Protein AF-A0A9E2PAE1-F1 (afdb_monomer)

Radius of gyration: 19.57 Å; Cα contacts (8 Å, |Δi|>4): 28; chains: 1; bounding box: 44×18×55 Å

Solvent-accessible surface area (backbone atoms only — not comparable to full-atom values): 4439 Å² total; per-residue (Å²): 133,62,84,55,77,50,77,67,49,70,79,86,45,71,67,62,56,57,52,55,78,71,39,89,82,59,80,82,73,74,53,67,92,51,99,41,70,69,60,44,52,55,49,48,55,54,29,55,52,50,48,53,53,49,53,53,50,54,51,51,53,52,51,52,52,54,55,70,72,75,112

Structure (mmCIF, N/CA/C/O backbone):
data_AF-A0A9E2PAE1-F1
#
_entry.id   AF-A0A9E2PAE1-F1
#
loop_
_atom_site.group_PDB
_atom_site.id
_atom_site.type_symbol
_atom_site.label_atom_id
_atom_site.label_alt_id
_atom_site.label_comp_id
_atom_site.label_asym_id
_atom_site.label_entity_id
_atom_site.label_seq_id
_atom_site.pdbx_PDB_ins_code
_atom_site.Cartn_x
_atom_site.Cartn_y
_atom_site.Cartn_z
_atom_site.occupancy
_atom_site.B_iso_or_equiv
_atom_site.auth_seq_id
_atom_site.auth_comp_id
_atom_site.auth_asym_id
_atom_site.auth_atom_id
_atom_site.pdbx_PDB_model_num
ATOM 1 N N . MET A 1 1 ? -9.963 2.254 -4.716 1.00 56.47 1 MET A N 1
ATOM 2 C CA . MET A 1 1 ? -8.654 1.579 -4.565 1.00 56.47 1 MET A CA 1
ATOM 3 C C . MET A 1 1 ? -8.130 1.862 -3.168 1.00 56.47 1 MET A C 1
ATOM 5 O O . MET A 1 1 ? -8.191 3.013 -2.754 1.00 56.47 1 MET A O 1
ATOM 9 N N . ASN A 1 2 ? -7.712 0.829 -2.429 1.00 67.06 2 ASN A N 1
ATOM 10 C CA . ASN A 1 2 ? -7.236 0.971 -1.051 1.00 67.06 2 ASN A CA 1
ATOM 11 C C . ASN A 1 2 ? -5.868 1.684 -1.039 1.00 67.06 2 ASN A C 1
ATOM 13 O O . ASN A 1 2 ? -5.014 1.395 -1.882 1.00 67.06 2 ASN A O 1
ATOM 17 N N . ARG A 1 3 ? -5.673 2.618 -0.097 1.00 75.75 3 ARG A N 1
ATOM 18 C CA . ARG A 1 3 ? -4.419 3.364 0.091 1.00 75.75 3 ARG A CA 1
ATOM 19 C C . ARG A 1 3 ? -3.211 2.457 0.339 1.00 75.75 3 ARG A C 1
ATOM 21 O O . ARG A 1 3 ? -2.107 2.834 -0.034 1.00 75.75 3 ARG A O 1
ATOM 28 N N . TYR A 1 4 ? -3.441 1.267 0.890 1.00 83.25 4 TYR A N 1
ATOM 29 C CA . TYR A 1 4 ? -2.397 0.303 1.234 1.00 83.25 4 TYR A CA 1
ATOM 30 C C . TYR A 1 4 ? -1.867 -0.478 0.027 1.00 83.25 4 TYR A C 1
ATOM 32 O O . TYR A 1 4 ? -0.668 -0.700 -0.094 1.00 83.25 4 TYR A O 1
ATOM 40 N N . SER A 1 5 ? -2.729 -0.808 -0.937 1.00 79.50 5 SER A N 1
ATOM 41 C CA . SER A 1 5 ? -2.356 -1.699 -2.045 1.00 79.50 5 SER A CA 1
ATOM 42 C C . SER A 1 5 ? -1.780 -0.980 -3.267 1.00 79.50 5 SER A C 1
ATOM 44 O O . SER A 1 5 ? -1.270 -1.634 -4.163 1.00 79.50 5 SER A O 1
ATOM 46 N N . CYS A 1 6 ? -1.868 0.351 -3.360 1.00 74.50 6 CYS A N 1
ATOM 47 C CA . CYS A 1 6 ? -1.512 1.085 -4.588 1.00 74.50 6 CYS A CA 1
ATOM 48 C C . CYS A 1 6 ? -0.088 1.661 -4.602 1.00 74.50 6 CYS A C 1
ATOM 50 O O . CYS A 1 6 ? 0.276 2.351 -5.551 1.00 74.50 6 CYS A O 1
ATOM 52 N N . LEU A 1 7 ? 0.708 1.430 -3.557 1.00 74.06 7 LEU A N 1
ATOM 53 C CA . LEU A 1 7 ? 2.006 2.093 -3.373 1.00 74.06 7 LEU A CA 1
ATOM 54 C C . LEU A 1 7 ? 3.074 1.645 -4.377 1.00 74.06 7 LEU A C 1
ATOM 56 O O . LEU A 1 7 ? 3.959 2.427 -4.716 1.00 74.06 7 LEU A O 1
ATOM 60 N N . LEU A 1 8 ? 2.962 0.414 -4.878 1.00 74.31 8 LEU A N 1
ATOM 61 C CA . LEU A 1 8 ? 3.876 -0.169 -5.865 1.00 74.31 8 LEU A CA 1
ATOM 62 C C . LEU A 1 8 ? 3.327 -0.151 -7.292 1.00 74.31 8 LEU A C 1
ATOM 64 O O . LEU A 1 8 ? 3.966 -0.658 -8.206 1.00 74.31 8 LEU A O 1
ATOM 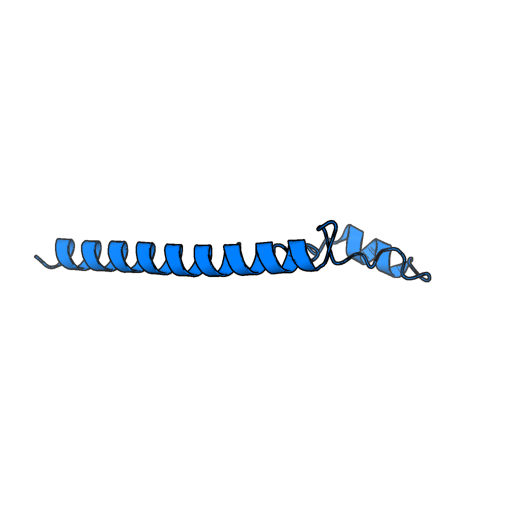68 N N . PHE A 1 9 ? 2.146 0.428 -7.498 1.00 72.69 9 PHE A N 1
ATOM 69 C CA . PHE A 1 9 ? 1.549 0.507 -8.820 1.00 72.69 9 PHE A CA 1
ATOM 70 C C . PHE A 1 9 ? 1.784 1.882 -9.424 1.00 72.69 9 PHE A C 1
ATOM 72 O O . PHE A 1 9 ? 1.619 2.919 -8.775 1.00 72.69 9 PHE A O 1
ATOM 79 N N . THR A 1 10 ? 2.100 1.899 -10.717 1.00 74.25 10 THR A N 1
ATOM 80 C CA . THR A 1 10 ? 2.059 3.132 -11.494 1.00 74.25 10 THR A CA 1
ATOM 81 C C . THR A 1 10 ? 0.648 3.706 -11.424 1.00 74.25 10 THR A C 1
ATOM 83 O O . THR A 1 10 ? -0.321 3.051 -11.810 1.00 74.25 10 THR A O 1
ATOM 86 N N . LYS A 1 11 ? 0.522 4.951 -10.956 1.00 77.81 11 LYS A N 1
ATOM 87 C CA . LYS A 1 11 ? -0.751 5.670 -11.010 1.00 77.81 11 LYS A CA 1
ATOM 88 C C . LYS A 1 11 ? -1.075 5.956 -12.479 1.00 77.81 11 LYS A C 1
ATOM 90 O O . LYS A 1 11 ? -0.313 6.689 -13.116 1.00 77.81 11 LYS A O 1
ATOM 95 N N . PRO A 1 12 ? -2.159 5.389 -13.037 1.00 82.06 12 PRO A N 1
ATOM 96 C CA . PRO A 1 12 ? -2.504 5.637 -14.425 1.00 82.06 12 PRO A CA 1
ATOM 97 C C . PRO A 1 12 ? -2.824 7.121 -14.613 1.00 82.06 12 PRO A C 1
ATOM 99 O O . PRO A 1 12 ? -3.478 7.745 -13.777 1.00 82.06 12 PRO A O 1
ATOM 102 N N . SER A 1 13 ? -2.359 7.689 -15.720 1.00 86.69 13 SER A N 1
ATOM 103 C CA . SER A 1 13 ? -2.679 9.057 -16.117 1.00 86.69 13 SER A CA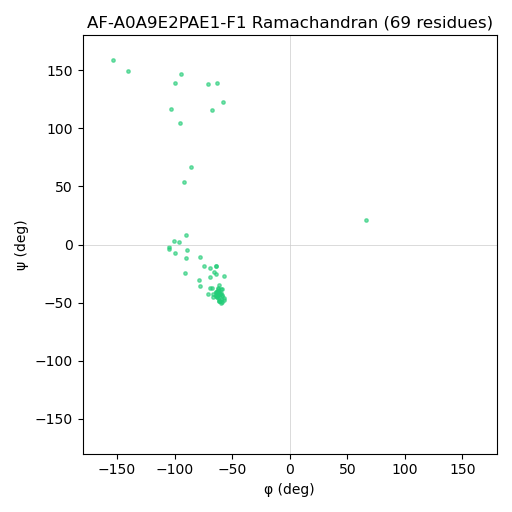 1
ATOM 104 C C . SER A 1 13 ? -2.897 9.117 -17.622 1.00 86.69 13 SER A C 1
ATOM 106 O O . SER A 1 13 ? -2.299 8.349 -18.377 1.00 86.69 13 SER A O 1
ATOM 108 N N . PHE A 1 14 ? -3.763 10.033 -18.059 1.00 91.06 14 PHE A N 1
ATOM 109 C CA . PHE A 1 14 ? -4.094 10.188 -19.474 1.00 91.06 14 PHE A CA 1
ATOM 110 C C . PHE A 1 14 ? -2.852 10.507 -20.315 1.00 91.06 14 PHE A C 1
ATOM 112 O O . PHE A 1 14 ? -2.579 9.827 -21.300 1.00 91.06 14 PHE A O 1
ATOM 119 N N . LEU A 1 15 ? -2.056 11.489 -19.878 1.00 90.56 15 LEU A N 1
ATOM 120 C CA . LEU A 1 15 ? -0.819 11.868 -20.562 1.00 90.56 15 LEU A CA 1
ATOM 121 C C . LEU A 1 15 ? 0.207 10.730 -20.556 1.00 90.56 15 LEU A C 1
ATOM 123 O O . LEU A 1 15 ? 0.807 10.466 -21.589 1.00 90.56 15 LEU A O 1
ATOM 127 N N . GLY A 1 16 ? 0.356 10.007 -19.438 1.00 88.06 16 GLY A N 1
ATOM 128 C CA . GLY A 1 16 ? 1.249 8.849 -19.371 1.00 88.06 16 GLY A CA 1
ATOM 129 C C . GLY A 1 16 ? 0.835 7.731 -20.331 1.00 88.06 16 GLY A C 1
ATOM 130 O O . GLY A 1 16 ? 1.686 7.144 -20.993 1.00 88.06 16 GLY A O 1
ATOM 131 N N . GLY A 1 17 ? -0.470 7.472 -20.459 1.00 88.81 17 GLY A N 1
ATOM 132 C CA . GLY A 1 17 ? -1.011 6.527 -21.437 1.00 88.81 17 GLY A CA 1
ATOM 133 C C . GLY A 1 17 ? -0.770 6.967 -22.884 1.00 88.81 17 GLY A C 1
ATOM 134 O O . GLY A 1 17 ? -0.337 6.159 -23.700 1.00 88.81 17 GLY A O 1
ATOM 135 N N . LEU A 1 18 ? -0.974 8.253 -23.190 1.00 93.50 18 LEU A N 1
ATOM 136 C CA . LEU A 1 18 ? -0.700 8.824 -24.512 1.00 93.50 18 LEU A CA 1
ATOM 137 C C . LEU A 1 18 ? 0.790 8.731 -24.877 1.00 93.50 18 LEU A C 1
ATOM 139 O O . LEU A 1 18 ? 1.118 8.327 -25.988 1.00 93.50 18 LEU A O 1
ATOM 143 N N . SER A 1 19 ? 1.696 9.041 -23.945 1.00 90.56 19 SER A N 1
ATOM 144 C CA . SER A 1 19 ? 3.144 8.927 -24.167 1.00 90.56 19 SER A CA 1
ATOM 145 C C . SER A 1 19 ? 3.580 7.493 -24.475 1.00 90.56 19 SER A C 1
ATOM 147 O O . SER A 1 19 ? 4.459 7.298 -25.311 1.00 90.56 19 SER A O 1
ATOM 149 N N . LYS A 1 20 ? 2.931 6.483 -23.875 1.00 87.88 20 LYS A N 1
ATOM 150 C CA . LYS A 1 20 ? 3.206 5.068 -24.173 1.00 87.88 20 LYS A CA 1
ATOM 151 C C . LYS A 1 20 ? 2.876 4.665 -25.615 1.00 87.88 20 LYS A C 1
ATOM 153 O O . LYS A 1 20 ? 3.507 3.744 -26.118 1.00 87.88 20 LYS A O 1
ATOM 158 N N . LEU A 1 21 ? 1.955 5.350 -26.303 1.00 92.31 21 LEU A N 1
ATOM 159 C CA . LEU A 1 21 ? 1.656 5.069 -27.719 1.00 92.31 21 LEU A CA 1
ATOM 160 C C . LEU A 1 21 ? 2.835 5.387 -28.650 1.00 92.31 21 LEU A C 1
ATOM 162 O O . LEU A 1 21 ? 2.930 4.816 -29.733 1.00 92.31 21 LEU A O 1
ATOM 166 N N . PHE A 1 22 ? 3.732 6.278 -28.224 1.00 93.38 22 PHE A N 1
ATOM 167 C CA . PHE A 1 22 ? 4.914 6.685 -28.984 1.00 93.38 22 PHE A CA 1
ATOM 168 C C . PHE A 1 22 ? 6.219 6.076 -28.435 1.00 93.38 22 PHE A C 1
ATOM 170 O O . PHE A 1 22 ? 7.276 6.247 -29.038 1.00 93.38 22 PHE A O 1
ATOM 177 N N . ASP A 1 23 ? 6.162 5.335 -27.324 1.00 89.81 23 ASP A N 1
ATOM 178 C CA . ASP A 1 23 ? 7.313 4.670 -26.699 1.00 89.81 23 ASP A CA 1
ATOM 179 C C . ASP A 1 23 ? 7.582 3.292 -27.320 1.00 89.81 23 ASP A C 1
ATOM 181 O O . ASP A 1 23 ? 7.457 2.245 -26.685 1.00 89.81 23 ASP A O 1
ATOM 185 N N . LEU A 1 24 ? 7.980 3.288 -28.594 1.00 88.75 24 LEU A N 1
ATOM 186 C CA . LEU A 1 24 ? 8.308 2.056 -29.326 1.00 88.75 24 LEU A CA 1
ATOM 187 C C . LEU A 1 24 ? 9.530 1.319 -28.743 1.00 88.75 24 LEU A C 1
ATOM 189 O O . LEU A 1 24 ? 9.720 0.135 -29.008 1.00 88.75 24 LEU A O 1
ATOM 193 N N . GLY A 1 25 ? 10.351 2.015 -27.949 1.00 89.69 25 GLY A N 1
ATOM 194 C CA . GLY A 1 25 ? 11.518 1.464 -27.257 1.00 89.69 25 GLY A CA 1
ATOM 195 C C . GLY A 1 25 ? 11.227 0.899 -25.862 1.00 89.69 25 GLY A C 1
ATOM 196 O O . GLY A 1 25 ? 12.137 0.358 -25.240 1.00 89.69 25 GLY A O 1
ATOM 197 N N . GLY A 1 26 ? 9.996 1.022 -25.351 1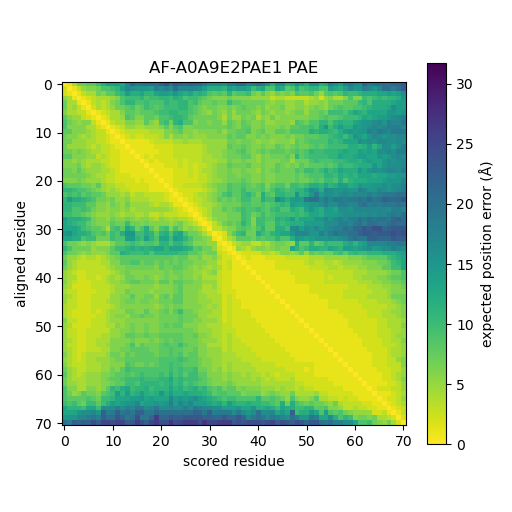.00 83.25 26 GLY A N 1
ATOM 198 C CA . GLY A 1 26 ? 9.600 0.495 -24.039 1.00 83.25 26 GLY A CA 1
ATOM 199 C C . GLY A 1 26 ? 10.281 1.161 -22.836 1.00 83.25 26 GLY A C 1
ATOM 200 O O . GLY A 1 26 ? 10.342 0.568 -21.757 1.00 83.25 26 GLY A O 1
ATOM 201 N N . THR A 1 27 ? 10.796 2.377 -23.009 1.00 82.81 27 THR A N 1
ATOM 202 C CA . THR A 1 27 ? 11.577 3.129 -22.015 1.00 82.81 27 THR A CA 1
ATOM 203 C C . THR A 1 27 ? 10.734 3.719 -20.882 1.00 82.81 27 THR A C 1
ATOM 205 O O . THR A 1 27 ? 11.260 4.024 -19.812 1.00 82.81 27 THR A O 1
ATOM 208 N N . LEU A 1 28 ? 9.418 3.835 -21.069 1.00 81.50 28 LEU A N 1
ATOM 209 C CA . LEU A 1 28 ? 8.472 4.382 -20.091 1.00 81.50 28 LEU A CA 1
ATOM 210 C C . LEU A 1 28 ? 7.886 3.314 -19.151 1.00 81.50 28 LEU A C 1
ATOM 212 O O . LEU A 1 28 ? 6.964 3.592 -18.380 1.00 81.50 28 LEU A O 1
ATOM 216 N N . ASN A 1 29 ? 8.395 2.082 -19.192 1.00 73.62 29 ASN A N 1
ATOM 217 C CA . ASN A 1 29 ? 7.918 0.966 -18.374 1.00 73.62 29 ASN A CA 1
ATOM 218 C C . ASN A 1 29 ? 8.677 0.841 -17.045 1.00 73.62 29 ASN A C 1
ATOM 220 O O . ASN A 1 29 ? 9.191 -0.225 -16.712 1.00 73.62 29 ASN A O 1
ATOM 224 N N . ASN A 1 30 ? 8.739 1.926 -16.269 1.00 69.44 30 ASN A N 1
ATOM 225 C CA . ASN A 1 30 ? 9.264 1.869 -14.908 1.00 69.44 30 ASN A CA 1
ATOM 226 C C . ASN A 1 30 ? 8.117 1.691 -13.900 1.00 69.44 30 ASN A C 1
ATOM 228 O O . ASN A 1 30 ? 7.350 2.618 -13.638 1.00 69.44 30 ASN A O 1
ATOM 232 N N . TYR A 1 31 ? 7.982 0.472 -13.378 1.00 66.75 31 TYR A N 1
ATOM 233 C CA . TYR A 1 31 ? 6.897 0.086 -12.472 1.00 66.75 31 TYR A CA 1
ATOM 234 C C . TYR A 1 31 ? 7.249 0.286 -10.992 1.00 66.75 31 TYR A C 1
ATOM 236 O O . TYR A 1 31 ? 6.351 0.500 -10.183 1.00 66.75 31 TYR A O 1
ATOM 244 N N . ASN A 1 32 ? 8.539 0.285 -10.638 1.00 64.81 32 ASN A N 1
ATOM 245 C CA . ASN A 1 32 ? 8.990 0.379 -9.253 1.00 64.81 32 ASN A CA 1
ATOM 246 C C . ASN A 1 32 ? 9.494 1.789 -8.938 1.00 64.81 32 ASN A C 1
ATOM 248 O O . ASN A 1 32 ? 10.502 2.243 -9.469 1.00 64.81 32 ASN A O 1
ATOM 252 N N . LEU A 1 33 ? 8.815 2.465 -8.011 1.00 68.12 33 LEU A N 1
ATOM 253 C CA . LEU A 1 33 ? 9.258 3.756 -7.469 1.00 68.12 33 LEU A CA 1
ATOM 254 C C . LEU A 1 33 ? 10.374 3.608 -6.418 1.00 68.12 33 LEU A C 1
ATOM 256 O O . LEU A 1 33 ? 10.971 4.601 -6.007 1.00 68.12 33 LEU A O 1
ATOM 260 N N . TYR A 1 34 ? 10.643 2.382 -5.964 1.00 77.25 34 TYR A N 1
ATOM 261 C CA . TYR A 1 34 ? 11.623 2.082 -4.923 1.00 77.25 34 TYR A CA 1
ATOM 262 C C . TYR A 1 34 ? 12.981 1.712 -5.514 1.00 77.25 34 TYR A C 1
ATOM 264 O O . TYR A 1 34 ? 13.071 1.068 -6.557 1.00 77.25 34 TYR A O 1
ATOM 272 N N . ALA A 1 35 ? 14.045 2.080 -4.794 1.00 78.06 35 ALA A N 1
ATOM 273 C CA . ALA A 1 35 ? 15.430 1.868 -5.216 1.00 78.06 35 ALA A CA 1
ATOM 274 C C . ALA A 1 35 ? 15.827 0.382 -5.349 1.00 78.06 35 ALA A C 1
ATOM 276 O O . ALA A 1 35 ? 16.822 0.074 -6.000 1.00 78.06 35 ALA A O 1
ATOM 277 N N . SER A 1 36 ? 15.074 -0.541 -4.739 1.00 85.12 36 SER A N 1
ATOM 278 C CA . SER A 1 36 ? 15.267 -1.987 -4.882 1.00 85.12 36 SER A CA 1
ATOM 279 C C . SER A 1 36 ? 13.967 -2.759 -4.638 1.00 85.12 36 SER A C 1
ATOM 281 O O . SER A 1 36 ? 13.064 -2.265 -3.958 1.00 85.12 36 SER A O 1
ATOM 283 N N . GLY A 1 37 ? 13.897 -3.991 -5.157 1.00 86.00 37 GLY A N 1
ATOM 284 C CA . GLY A 1 37 ? 12.775 -4.908 -4.907 1.00 86.00 37 GLY A CA 1
ATOM 285 C C . GLY A 1 37 ? 12.587 -5.207 -3.418 1.00 86.00 37 GLY A C 1
ATOM 286 O O . GLY A 1 37 ? 11.486 -5.079 -2.906 1.00 86.00 37 GLY A O 1
ATOM 287 N N . ASN A 1 38 ? 13.676 -5.448 -2.682 1.00 90.19 38 ASN A N 1
ATOM 288 C CA . ASN A 1 38 ? 13.604 -5.702 -1.238 1.00 90.19 38 ASN A CA 1
ATOM 289 C C . ASN A 1 38 ? 12.962 -4.538 -0.462 1.00 90.19 38 ASN A C 1
ATOM 291 O O . ASN A 1 38 ? 12.212 -4.766 0.481 1.00 90.19 38 ASN A O 1
ATOM 295 N N . LEU A 1 39 ? 13.249 -3.285 -0.843 1.00 89.31 39 LEU A N 1
ATOM 296 C CA . LEU A 1 39 ? 12.621 -2.117 -0.217 1.00 89.31 39 LEU A CA 1
ATOM 297 C C . LEU A 1 39 ? 11.131 -2.015 -0.565 1.00 89.31 39 LEU A C 1
ATOM 299 O O . LEU A 1 39 ? 10.336 -1.639 0.297 1.00 89.31 39 LEU A O 1
ATOM 303 N N . ALA A 1 40 ? 10.761 -2.354 -1.802 1.00 86.88 40 ALA A N 1
ATOM 304 C CA . ALA A 1 40 ? 9.369 -2.421 -2.230 1.00 86.88 40 ALA A CA 1
ATOM 305 C C . ALA A 1 40 ? 8.587 -3.473 -1.428 1.00 86.88 40 ALA A C 1
ATOM 307 O O . ALA A 1 40 ? 7.543 -3.147 -0.865 1.00 86.88 40 ALA A O 1
ATOM 308 N N . ASP A 1 41 ? 9.123 -4.687 -1.300 1.00 90.19 41 ASP A N 1
ATOM 309 C CA . ASP A 1 41 ? 8.487 -5.790 -0.571 1.00 90.19 41 ASP A CA 1
ATOM 310 C C . ASP A 1 41 ? 8.326 -5.465 0.916 1.00 90.19 41 ASP A C 1
ATOM 312 O O . ASP A 1 41 ? 7.254 -5.643 1.495 1.00 90.19 41 ASP A O 1
ATOM 316 N N . MET A 1 42 ? 9.376 -4.914 1.533 1.00 91.75 42 MET A N 1
ATOM 317 C CA . MET A 1 42 ? 9.339 -4.523 2.940 1.00 91.75 42 MET A CA 1
ATOM 318 C C . MET A 1 42 ? 8.283 -3.438 3.187 1.00 91.75 42 MET 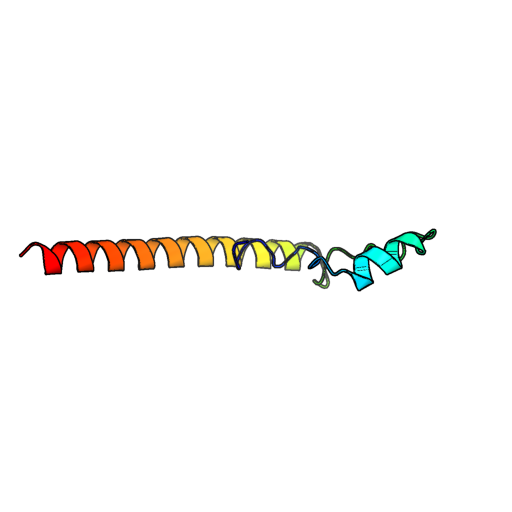A C 1
ATOM 320 O O . MET A 1 42 ? 7.588 -3.462 4.205 1.00 91.75 42 MET A O 1
ATOM 324 N N . ARG A 1 43 ? 8.122 -2.502 2.240 1.00 90.06 43 ARG A N 1
ATOM 325 C CA . ARG A 1 43 ? 7.078 -1.481 2.322 1.00 90.06 43 ARG A CA 1
ATOM 326 C C . ARG A 1 43 ? 5.684 -2.060 2.103 1.00 90.06 43 ARG A C 1
ATOM 328 O O . ARG A 1 43 ? 4.787 -1.685 2.846 1.00 90.06 43 ARG A O 1
ATOM 335 N N . ALA A 1 44 ? 5.495 -2.957 1.138 1.00 89.44 44 ALA A N 1
ATOM 336 C CA . ALA A 1 44 ? 4.212 -3.628 0.928 1.00 89.44 44 ALA A CA 1
ATOM 337 C C . ALA A 1 44 ? 3.756 -4.361 2.199 1.00 89.44 44 ALA A C 1
ATOM 339 O O . ALA A 1 44 ? 2.648 -4.134 2.675 1.00 89.44 44 ALA A O 1
ATOM 340 N N . PHE A 1 45 ? 4.659 -5.124 2.821 1.00 92.50 45 PHE A N 1
ATOM 341 C CA . PHE A 1 45 ? 4.374 -5.846 4.060 1.00 92.5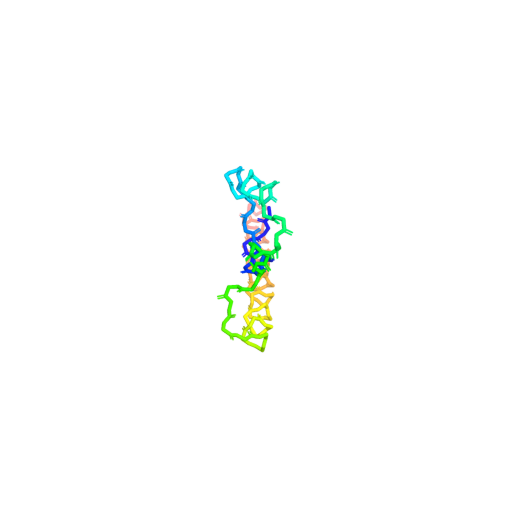0 45 PHE A CA 1
ATOM 342 C C . PHE A 1 45 ? 3.969 -4.919 5.216 1.00 92.50 45 PHE A C 1
ATOM 344 O O . PHE A 1 45 ? 3.043 -5.217 5.967 1.00 92.50 45 PHE A O 1
ATOM 351 N N . GLN A 1 46 ? 4.643 -3.774 5.366 1.00 93.69 46 GLN A N 1
ATOM 352 C CA . GLN A 1 46 ? 4.280 -2.780 6.380 1.00 93.69 46 GLN A CA 1
ATOM 353 C C . GLN A 1 46 ? 2.848 -2.257 6.183 1.00 93.69 46 GLN A C 1
ATOM 355 O O . GLN A 1 46 ? 2.128 -2.015 7.150 1.00 93.69 46 GLN A O 1
ATOM 360 N N . GLU A 1 47 ? 2.438 -2.068 4.935 1.00 92.38 47 GLU A N 1
ATOM 361 C CA . GLU A 1 47 ? 1.153 -1.463 4.589 1.00 92.38 47 GLU A CA 1
ATOM 362 C C . GLU A 1 47 ? 0.000 -2.459 4.731 1.00 92.38 47 GLU A C 1
ATOM 364 O O . GLU A 1 47 ? -1.086 -2.064 5.153 1.00 92.38 47 GLU A O 1
ATOM 369 N N . ASP A 1 48 ? 0.255 -3.751 4.516 1.00 93.25 48 ASP A N 1
ATOM 370 C CA . ASP A 1 48 ? -0.692 -4.819 4.853 1.00 93.25 48 ASP A CA 1
ATOM 371 C C . ASP A 1 48 ? -1.000 -4.838 6.361 1.00 93.25 48 ASP A C 1
ATOM 373 O O . ASP A 1 48 ? -2.162 -4.925 6.766 1.00 93.25 48 ASP A O 1
ATOM 377 N N . TRP A 1 49 ? 0.014 -4.665 7.218 1.00 96.06 49 TRP A N 1
ATOM 378 C CA . TRP A 1 49 ? -0.205 -4.553 8.666 1.00 96.06 49 TRP A CA 1
ATOM 379 C C . TRP A 1 49 ? -0.948 -3.282 9.068 1.00 96.06 49 TRP A C 1
ATOM 381 O O . TRP A 1 49 ? -1.795 -3.325 9.965 1.00 96.06 49 TRP A O 1
ATOM 391 N N . ASN A 1 50 ? -0.670 -2.158 8.404 1.00 95.12 50 ASN A N 1
ATOM 392 C CA . ASN A 1 50 ? -1.419 -0.923 8.628 1.00 95.12 50 ASN A CA 1
ATOM 393 C C . ASN A 1 50 ? -2.903 -1.102 8.274 1.00 95.12 50 ASN A C 1
ATOM 395 O O . ASN A 1 50 ? -3.761 -0.643 9.031 1.00 95.12 50 ASN A O 1
ATOM 399 N N . ALA A 1 51 ? -3.200 -1.805 7.175 1.00 94.75 51 ALA A N 1
ATOM 400 C CA . ALA A 1 51 ? -4.562 -2.129 6.760 1.00 94.75 51 ALA A CA 1
ATOM 401 C C . ALA A 1 51 ? -5.301 -2.954 7.822 1.00 94.75 51 ALA A C 1
ATOM 403 O O . ALA A 1 51 ? -6.375 -2.554 8.265 1.00 94.75 51 ALA A O 1
ATOM 404 N N . ILE A 1 52 ? -4.684 -4.040 8.301 1.00 96.19 52 ILE A N 1
ATOM 405 C CA . ILE A 1 52 ? -5.248 -4.876 9.373 1.00 96.19 52 ILE A CA 1
ATOM 406 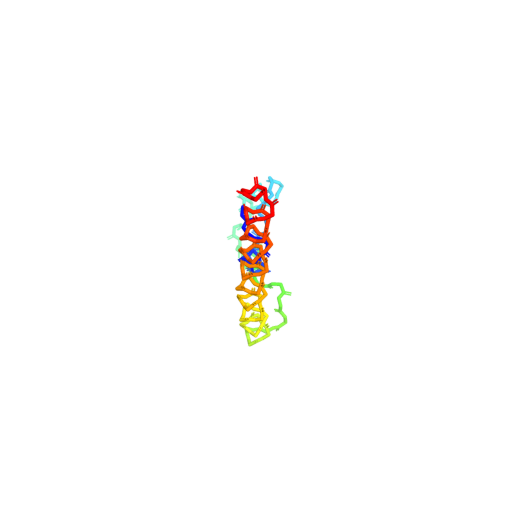C C . ILE A 1 52 ? -5.514 -4.038 10.630 1.00 96.19 52 ILE A C 1
ATOM 408 O O . ILE A 1 52 ? -6.585 -4.127 11.229 1.00 96.19 52 ILE A O 1
ATOM 412 N N . GLY A 1 53 ? -4.551 -3.204 11.035 1.00 96.81 53 GLY A N 1
ATOM 413 C CA . GLY A 1 53 ? -4.691 -2.366 12.223 1.00 96.81 53 GLY A CA 1
ATOM 414 C C . GLY A 1 53 ? -5.837 -1.359 12.119 1.00 96.81 53 GLY A C 1
ATOM 415 O O . GLY A 1 53 ? -6.533 -1.116 13.106 1.00 96.81 53 GLY A O 1
ATOM 416 N N . ASP A 1 54 ? -6.048 -0.774 10.941 1.00 96.06 54 ASP A N 1
ATOM 417 C CA . ASP A 1 54 ? -7.185 0.113 10.694 1.00 96.06 54 ASP A CA 1
ATOM 418 C C . ASP A 1 54 ? -8.514 -0.626 10.749 1.00 96.06 54 ASP A C 1
ATOM 420 O O . ASP A 1 54 ? -9.438 -0.148 11.404 1.00 96.06 54 ASP A O 1
ATOM 424 N N . ASP A 1 55 ? -8.608 -1.793 10.114 1.00 96.25 55 ASP A N 1
ATOM 425 C CA . ASP A 1 55 ? -9.835 -2.588 10.110 1.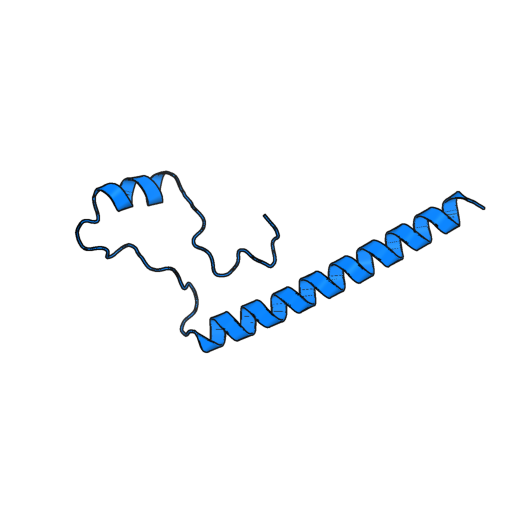00 96.25 55 ASP A CA 1
ATOM 426 C C . ASP A 1 55 ? -10.219 -3.021 11.530 1.00 96.25 55 ASP A C 1
ATOM 428 O O . ASP A 1 55 ? -11.388 -2.927 11.916 1.00 96.25 55 ASP A O 1
ATOM 432 N N . MET A 1 56 ? -9.235 -3.400 12.355 1.00 97.75 56 MET A N 1
ATOM 433 C CA . MET A 1 56 ? -9.449 -3.697 13.775 1.00 97.75 56 MET A CA 1
ATOM 434 C C . MET A 1 56 ? -9.982 -2.482 14.544 1.00 97.75 56 MET A C 1
ATOM 436 O O . MET A 1 56 ? -10.970 -2.602 15.270 1.00 97.75 56 MET A O 1
ATOM 440 N N . ARG A 1 57 ? -9.358 -1.306 14.377 1.00 97.31 57 ARG A N 1
ATOM 441 C CA . ARG A 1 57 ? -9.798 -0.064 15.037 1.00 97.31 57 ARG A CA 1
ATOM 442 C C . ARG A 1 57 ? -11.213 0.321 14.621 1.00 97.31 57 ARG A C 1
ATOM 444 O O . ARG A 1 57 ? -12.048 0.569 15.483 1.00 97.31 57 ARG A O 1
ATOM 451 N N . ASN A 1 58 ? -11.488 0.312 13.320 1.00 96.19 58 ASN A N 1
ATOM 452 C CA . ASN A 1 58 ? -12.796 0.654 12.770 1.00 96.19 58 ASN A CA 1
ATOM 453 C C . ASN A 1 58 ? -13.882 -0.294 13.290 1.00 96.19 58 ASN A C 1
ATOM 455 O O . ASN A 1 58 ? -14.958 0.158 13.676 1.00 96.19 58 ASN A O 1
ATOM 459 N N . THR A 1 59 ? -13.586 -1.595 13.354 1.00 97.19 59 THR A N 1
ATOM 460 C CA . THR A 1 59 ? -14.515 -2.604 13.881 1.00 97.19 59 THR A CA 1
ATOM 461 C C . THR A 1 59 ? -14.802 -2.378 15.363 1.00 97.19 59 THR A C 1
ATOM 463 O O . THR A 1 59 ? -15.961 -2.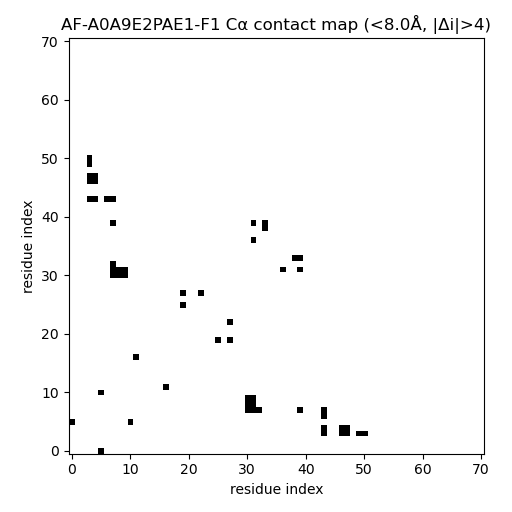416 15.770 1.00 97.19 59 THR A O 1
ATOM 466 N N . LEU A 1 60 ? -13.774 -2.096 16.171 1.00 97.31 60 LEU A N 1
ATOM 467 C CA . LEU A 1 60 ? -13.949 -1.818 17.596 1.00 97.31 60 LEU A CA 1
ATOM 468 C C . LEU A 1 60 ? -14.787 -0.554 17.828 1.00 97.31 60 LEU A C 1
ATOM 470 O O . LEU A 1 60 ? -15.716 -0.579 18.631 1.00 97.31 60 LEU A O 1
ATOM 474 N N . THR A 1 61 ? -14.501 0.528 17.101 1.00 96.88 61 THR A N 1
ATOM 475 C CA . THR A 1 61 ? -15.280 1.770 17.183 1.00 96.88 61 THR A CA 1
ATOM 476 C C . THR A 1 61 ? -16.735 1.549 16.772 1.00 96.88 61 THR A C 1
ATOM 478 O O . THR A 1 61 ? -17.641 2.023 17.452 1.00 96.88 61 THR A O 1
ATOM 481 N N . ALA A 1 62 ? -16.981 0.796 15.696 1.00 95.69 62 ALA A N 1
ATOM 482 C CA . ALA A 1 62 ? -18.336 0.465 15.265 1.00 95.69 62 ALA A CA 1
ATOM 483 C C . ALA A 1 62 ? -19.082 -0.378 16.313 1.00 95.69 62 ALA A C 1
ATOM 485 O O . ALA A 1 62 ? -20.252 -0.121 16.587 1.00 95.69 62 ALA A O 1
ATOM 486 N N . TYR A 1 63 ? -18.402 -1.347 16.930 1.00 95.88 63 TYR A N 1
ATOM 487 C CA . TYR A 1 63 ? -18.964 -2.164 18.004 1.00 95.88 63 TYR A CA 1
ATOM 488 C C . TYR A 1 63 ? -19.357 -1.323 19.225 1.00 95.88 63 TYR A C 1
ATOM 490 O O . TYR A 1 63 ? -20.471 -1.460 19.727 1.00 95.88 63 TYR A O 1
ATOM 498 N N . GLN A 1 64 ? -18.470 -0.428 19.672 1.00 95.19 64 GLN A N 1
ATOM 499 C CA . GLN A 1 64 ? -18.733 0.484 20.792 1.00 95.19 64 GLN A CA 1
ATOM 500 C C . GLN A 1 64 ? -19.940 1.383 20.510 1.00 95.19 64 GLN A C 1
ATOM 502 O O . GLN A 1 64 ? -20.850 1.452 21.327 1.00 95.19 64 GLN A O 1
ATOM 507 N N . TYR A 1 65 ? -19.998 1.983 19.319 1.00 93.50 65 TYR A N 1
ATOM 508 C CA . TYR A 1 65 ? -21.115 2.833 18.911 1.00 93.50 65 TYR A CA 1
ATOM 509 C C . TYR A 1 65 ? -22.465 2.099 18.928 1.00 93.50 65 TYR A C 1
ATOM 511 O O . TYR A 1 65 ? -23.462 2.632 19.411 1.00 93.50 65 TYR A O 1
ATOM 519 N N . VAL A 1 66 ? -22.515 0.864 18.416 1.00 93.81 66 VAL A N 1
ATOM 520 C CA . VAL A 1 66 ? -23.746 0.055 18.442 1.00 93.81 66 VAL A CA 1
ATOM 521 C C . VAL A 1 66 ? -24.157 -0.273 19.877 1.00 93.81 66 VAL A C 1
ATOM 523 O O . VAL A 1 66 ? -25.339 -0.199 20.193 1.00 93.81 66 VAL A O 1
ATOM 526 N N . HIS A 1 67 ? -23.206 -0.596 20.753 1.00 90.19 67 HIS A N 1
ATOM 527 C CA . HIS A 1 67 ? -23.511 -0.886 22.154 1.00 90.19 67 HIS A CA 1
ATOM 528 C C . HIS A 1 67 ? -24.017 0.337 22.924 1.00 90.19 67 HIS A C 1
ATOM 530 O O . HIS A 1 67 ? -24.993 0.221 23.653 1.00 90.19 67 HIS A O 1
ATOM 536 N N . GLU A 1 68 ? -23.413 1.508 22.725 1.00 86.62 68 GLU A N 1
ATOM 537 C CA . GLU A 1 68 ? -23.821 2.756 23.387 1.00 86.62 68 GLU A CA 1
ATOM 538 C C . GLU A 1 68 ? -25.182 3.289 22.910 1.00 86.62 68 GLU A C 1
ATOM 540 O O . GLU A 1 68 ? -25.795 4.100 23.595 1.00 86.62 68 GLU A O 1
ATOM 545 N N . THR A 1 69 ? -25.653 2.876 21.729 1.00 81.50 69 THR A N 1
ATOM 546 C CA . THR A 1 69 ? -26.922 3.348 21.139 1.00 81.50 69 THR A CA 1
ATOM 547 C C . THR A 1 69 ? -28.095 2.381 21.323 1.00 81.50 69 THR A C 1
ATOM 549 O O . THR A 1 69 ? -29.222 2.733 20.968 1.00 81.50 69 THR A O 1
ATOM 552 N N . GLN A 1 70 ? -27.849 1.171 21.839 1.00 65.38 70 GLN A N 1
ATOM 553 C CA . GLN A 1 70 ? -28.884 0.172 22.141 1.00 65.38 70 GLN A CA 1
ATOM 554 C C . GLN A 1 70 ? -29.198 0.022 23.641 1.00 65.38 70 GLN A C 1
ATOM 556 O O . GLN A 1 70 ? -30.107 -0.739 23.979 1.00 65.38 70 GLN A O 1
ATOM 561 N N . GLU A 1 71 ? -28.496 0.750 24.513 1.00 53.28 71 GLU A N 1
ATOM 562 C CA . GLU A 1 71 ? -28.872 0.995 25.919 1.00 53.28 71 GLU A CA 1
ATOM 563 C C . GLU A 1 71 ? -29.607 2.336 26.069 1.00 53.28 71 GLU A C 1
ATOM 565 O O . GLU A 1 71 ? -30.537 2.399 26.909 1.00 53.28 71 GLU A O 1
#

Mean predicted aligned error: 7.32 Å

Sequence (71 aa):
MNRYSCLLFTKPSFLGGLSKLFDLGGTLNNYNLYASGNLADMRAFQEDWNAIGDDMRNTLTAYQYVHETQE

Secondary structure (DSSP, 8-state):
--TTTTTTS----HHHHHHHTT-TT-TT-----SSSHHHHHHHHHHHHHHHHHHHHHHHHHHHHHHHHHH-

Foldseek 3Di:
DDPLQCQQADDDDPVLVVVVVVPPVCPSPDRGPDPDPVVVVVSSVVSVVVVVVVVVVVVVVVVVVVVVVVD

pLDDT: mean 85.69, std 10.52, range [53.28, 97.75]

=== Feature glossary ===
The features interleaved in this record are:

— What the protein is —

Sequence gives the chain of amino acids in standard one-letter code (A=alanine, C=cysteine, …, Y=tyrosine), read N→C. It is the only feature that is directly encoded by the gene; all structural features are derived from the folded form of this sequence.

Database cross-references. InterPro integrates a dozen domain/family signature databases into unified entries with residue-range hits. GO terms attach function/process/location labels with evidence codes. CATH codes position the fold in a four-level structural taxonomy. Organism is the NCBI-taxonomy species name.

— Where its atoms are —

Atomic coordinates in PDBx/mmCIF format — the same representation the Protein Data Bank distributes. Each line of the _atom_site loop places one backbone atom in Cartesian space (units: ångströms, origin: arbitrary).

The six renders are orthographic views along the three Cartesian axes in both directions. Representation (cartoon, sticks, or surface) and color scheme (sequence-rainbow or by-chain) vary across proteins so the training set covers all the common visualization conventions.

— Local backbone conformation —

Eight-state secondary structure (DSSP): H is the canonical α-helix, G the tighter 3₁₀-helix, I the wider π-helix; E/B are β-structure, T and S are turns and bends, and '-' is everything else. DSSP derives these from the pattern of main-chain N–H···O=C hydrogen bonds, not from the sequence.

P-SEA three-state annotation labels each residue as helix, strand, or coil based purely on the geometry of the Cα trace. It serves as a fallback when the full backbone (and thus DSSP) is unavailable.

The φ/ψ torsion pair specifies the backbone conformation at each residue. φ rotates about the N–Cα bond, ψ about the Cα–C bond. Steric clashes forbid most of the (φ, ψ) plane — the allowed regions (α-helix basin, β-sheet basin, left-handed helix) are the Ramachandran-allowed regions.

— Global shape and packing —

The geometric summary reports three shape descriptors. Rg (radius of gyration) measures how spread out the Cα atoms are about their centre of mass; compact globular proteins have small Rg, elongated or unfolded ones large. Cα contacts (<8 Å, |i−j|>4) count long-range residue pairs in spatial proximity — high for tightly packed folds, near zero for rods or random coil. The bounding-box extents give the protein's footprint along x, y, z in Å.

Solvent-accessible surface area (SASA) is the area in Å² traced out by the centre of a 1.4 Å probe sphere (a water molecule) rolled over the protein's van der Waals surface (Shrake–Rupley / Lee–Richards construction). Buried residues have near-zero SASA; fully exposed residues can exceed 200 Å². The total SASA scales roughly with the number of surface residues.

The contact map is a binary N×N matrix image: pixel (i, j) is dark where Cα_i and Cα_j are within 8 Å and |i−j|>4. Because the |i−j|>4 filter removes local helical contacts, off-diagonal stripes parallel to the main diagonal indicate parallel β-sheets; stripes perpendicular to it indicate antiparallel β-sheets. The Ramachandran plot scatters every re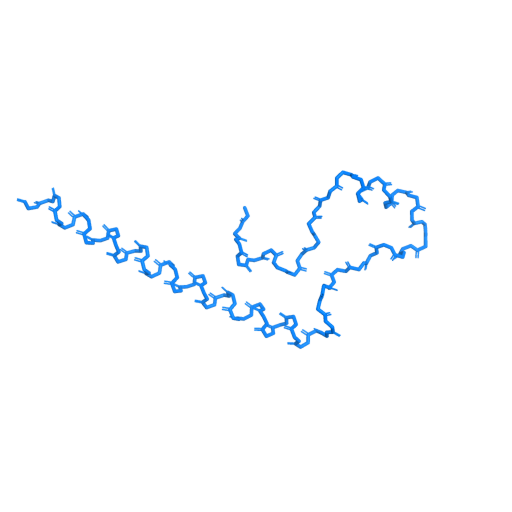sidue's (φ, ψ) pair against the sterically allowed regions. The PAE heatmap renders the predicted-aligned-error matrix.

— Structural neighborhood —

3Di is Foldseek's structural alphabet. Each residue is assigned one of twenty discrete states based on how its Cα sits relative to its spatial (not sequential) neighbors. Aligning 3Di strings finds structural homologs roughly as well as full 3D superposition, but orders of magnitude faster.

Nearest PDB neighbors are the top structural matches found by Foldseek when searching this structure against the entire Protein Data Bank. Each hit reports a TM-score (0 to 1; >0.5 almost always implies the same fold) and an E-value. These are *structural* homologs — they may share no detectable sequence similarity.

— Confidence and disorder —

For AlphaFold models, the B-factor field carries pLDDT — the model's own estimate of local accuracy on a 0–100 scale. Regions with pLDDT<50 should be treated as essentially unmodeled; they often correspond to intrinsically disordered segments.

Crystallographic B-factors measure how much each atom's electron density is smeared out, in Å². They rise in mobile loops and surface residues and fall in the buried interior. In AlphaFold models this column is repurposed to hold pLDDT instead.

Predicted aligned error is AlphaFold's pairwise confidence. Unlike pLDDT (per-residue), PAE is per-residue-pair and captures whether two parts of the structure are correctly placed relative to each other. Units are ångströms of expected positional error.